Protein AF-A0A519RTY0-F1 (afdb_monomer_lite)

pLDDT: mean 80.43, std 17.33, range [39.78, 97.31]

Structure (mmCIF, N/CA/C/O backbone):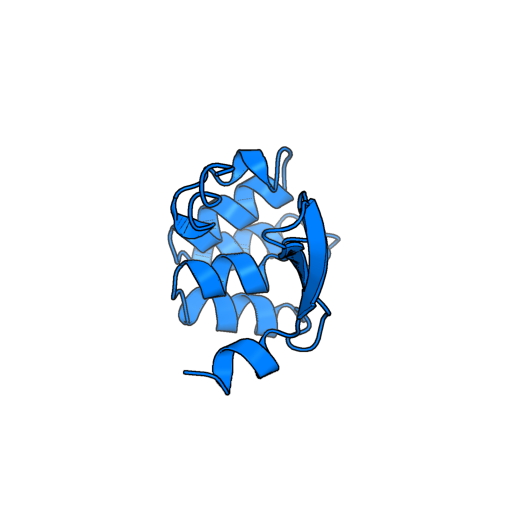
data_AF-A0A519RTY0-F1
#
_entry.id   AF-A0A519RTY0-F1
#
loop_
_atom_site.group_PDB
_atom_site.id
_atom_site.type_symb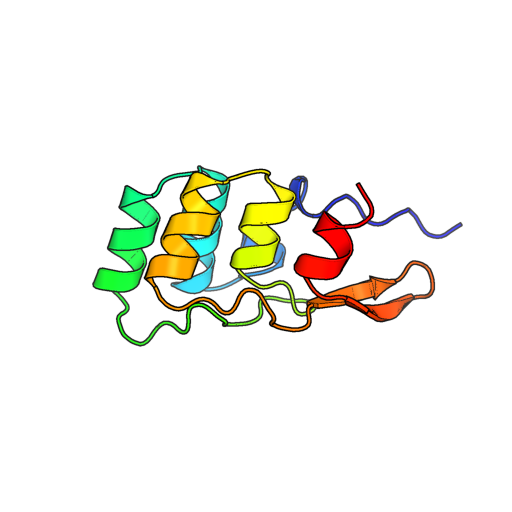ol
_atom_site.label_atom_id
_atom_site.label_alt_id
_atom_site.label_comp_id
_atom_site.label_asym_id
_atom_site.label_entity_id
_atom_site.label_seq_id
_atom_site.pdbx_PDB_ins_code
_atom_site.Cartn_x
_atom_site.Cartn_y
_atom_site.Cartn_z
_atom_site.occupancy
_atom_site.B_iso_or_equiv
_atom_site.auth_seq_id
_atom_site.auth_comp_id
_atom_site.auth_asym_id
_atom_site.auth_atom_id
_atom_site.pdbx_PDB_model_num
ATOM 1 N N . MET A 1 1 ? 27.213 10.957 -15.828 1.00 40.50 1 MET A N 1
ATOM 2 C CA . MET A 1 1 ? 26.266 9.877 -15.483 1.00 40.50 1 MET A CA 1
ATOM 3 C C . MET A 1 1 ? 25.300 10.462 -14.469 1.00 40.50 1 MET A C 1
ATOM 5 O O . MET A 1 1 ? 25.800 11.056 -13.518 1.00 40.50 1 MET A O 1
ATOM 9 N N . PRO A 1 2 ? 23.974 10.417 -14.677 1.00 39.78 2 PRO A N 1
ATOM 10 C CA . PRO A 1 2 ? 23.059 10.761 -13.596 1.00 39.78 2 PRO A CA 1
ATOM 11 C C . PRO A 1 2 ? 23.331 9.807 -12.420 1.00 39.78 2 PRO A C 1
ATOM 13 O O . PRO A 1 2 ? 23.665 8.643 -12.668 1.00 39.78 2 PRO A O 1
ATOM 16 N N . PRO A 1 3 ? 23.265 10.277 -11.163 1.00 43.69 3 PRO A N 1
ATOM 17 C CA . PRO A 1 3 ? 23.359 9.381 -10.020 1.00 43.69 3 PRO A CA 1
ATOM 18 C C . PRO A 1 3 ? 22.286 8.303 -10.182 1.00 43.69 3 PRO A C 1
ATOM 20 O O . PRO A 1 3 ? 21.134 8.619 -10.485 1.00 43.69 3 PRO A O 1
ATOM 23 N N . THR A 1 4 ? 22.662 7.032 -10.030 1.00 47.19 4 THR A N 1
ATOM 24 C CA . THR A 1 4 ? 21.677 5.958 -9.887 1.00 47.19 4 THR A CA 1
ATOM 25 C C . THR A 1 4 ? 20.717 6.374 -8.776 1.00 47.19 4 THR A C 1
ATOM 27 O O . THR A 1 4 ? 21.205 6.722 -7.694 1.00 47.19 4 THR A O 1
ATOM 30 N N . PRO A 1 5 ? 19.395 6.395 -9.019 1.00 57.91 5 PRO A N 1
ATOM 31 C CA . PRO A 1 5 ? 18.434 6.670 -7.964 1.00 57.91 5 PRO A CA 1
ATOM 32 C C . PRO A 1 5 ? 18.744 5.772 -6.768 1.00 57.91 5 PRO A C 1
ATOM 34 O O . PRO A 1 5 ? 19.017 4.581 -6.943 1.00 57.91 5 PRO A O 1
ATOM 37 N N . ASN A 1 6 ? 18.754 6.344 -5.565 1.00 59.25 6 ASN A N 1
ATOM 38 C CA . ASN A 1 6 ? 18.882 5.533 -4.362 1.00 59.25 6 ASN A CA 1
ATOM 39 C C . ASN A 1 6 ? 17.754 4.484 -4.360 1.00 59.25 6 ASN A C 1
ATOM 41 O O . ASN A 1 6 ? 16.633 4.786 -4.779 1.00 59.25 6 ASN A O 1
ATOM 45 N N . PRO A 1 7 ? 18.028 3.240 -3.934 1.00 70.06 7 PRO A N 1
ATOM 46 C CA . PRO A 1 7 ? 16.994 2.219 -3.906 1.00 70.06 7 PRO A CA 1
ATOM 47 C C . PRO A 1 7 ? 15.870 2.660 -2.961 1.00 70.06 7 PRO A C 1
ATOM 49 O O . PRO A 1 7 ? 16.128 3.264 -1.920 1.00 70.06 7 PRO A O 1
ATOM 52 N N . ILE A 1 8 ? 14.619 2.360 -3.326 1.00 73.44 8 ILE A N 1
ATOM 53 C CA . ILE A 1 8 ? 13.407 2.873 -2.655 1.00 73.44 8 ILE A CA 1
ATOM 54 C C . ILE A 1 8 ? 13.414 2.593 -1.142 1.00 73.44 8 ILE A C 1
ATOM 56 O O . ILE A 1 8 ? 12.973 3.424 -0.355 1.00 73.44 8 ILE A O 1
ATOM 60 N N . ASN A 1 9 ? 14.040 1.495 -0.715 1.00 76.88 9 ASN A N 1
ATOM 61 C CA . ASN A 1 9 ? 14.201 1.132 0.693 1.00 76.88 9 ASN A CA 1
ATOM 62 C C . ASN A 1 9 ? 15.116 2.059 1.526 1.00 76.88 9 ASN A C 1
ATOM 64 O O . ASN A 1 9 ? 15.176 1.916 2.750 1.00 76.88 9 ASN A O 1
ATOM 68 N N . LYS A 1 10 ? 15.849 2.986 0.896 1.00 79.12 10 LYS A N 1
ATOM 69 C CA . LYS A 1 10 ? 16.689 3.999 1.563 1.00 79.12 10 LYS A CA 1
ATOM 70 C C . LYS A 1 10 ? 15.986 5.339 1.755 1.00 79.12 10 LYS A C 1
ATOM 72 O O . LYS A 1 10 ? 16.509 6.182 2.479 1.00 79.12 10 LYS A O 1
ATOM 77 N N . HIS A 1 11 ? 14.832 5.531 1.130 1.00 83.44 11 HIS A N 1
ATOM 78 C CA . HIS A 1 11 ? 14.076 6.772 1.208 1.00 83.44 11 HIS A CA 1
ATOM 79 C C . HIS A 1 11 ? 13.122 6.793 2.405 1.00 83.44 11 HIS A C 1
ATOM 81 O O . HIS A 1 11 ? 12.696 5.754 2.921 1.00 83.44 11 HIS A O 1
ATOM 87 N N . ALA A 1 12 ? 12.766 7.993 2.860 1.00 87.88 12 ALA A N 1
ATOM 88 C CA . ALA A 1 12 ? 11.790 8.160 3.925 1.00 87.88 12 ALA A CA 1
ATOM 89 C C . ALA A 1 12 ? 10.353 7.952 3.396 1.00 87.88 12 ALA A C 1
ATOM 91 O O . ALA A 1 12 ? 10.033 8.412 2.298 1.00 87.88 12 ALA A O 1
ATOM 92 N N . PRO A 1 13 ? 9.439 7.338 4.178 1.00 88.50 13 PRO A N 1
ATOM 93 C CA . PRO A 1 13 ? 8.035 7.177 3.789 1.00 88.50 13 PRO A CA 1
ATOM 94 C C . PRO A 1 13 ? 7.361 8.480 3.332 1.00 88.50 13 PRO A C 1
ATOM 96 O O . PRO A 1 13 ? 6.580 8.468 2.388 1.00 88.50 13 PRO A O 1
ATOM 99 N N . GLN A 1 14 ? 7.701 9.611 3.960 1.00 91.94 14 GLN A N 1
ATOM 100 C CA . GLN A 1 14 ? 7.172 10.950 3.669 1.00 91.94 14 GLN A CA 1
ATOM 101 C C . GLN A 1 14 ? 7.490 11.433 2.248 1.00 91.94 14 GLN A C 1
ATOM 103 O O . GLN A 1 14 ? 6.772 12.274 1.703 1.00 91.94 14 GLN A O 1
ATOM 108 N N . GLU A 1 15 ? 8.562 10.924 1.638 1.00 87.00 15 GLU A N 1
ATOM 109 C CA . GLU A 1 15 ? 8.941 11.296 0.276 1.00 87.00 15 GLU A CA 1
ATOM 110 C C . GLU A 1 15 ? 7.903 10.792 -0.731 1.00 87.00 15 GLU A C 1
ATOM 112 O O . GLU A 1 15 ? 7.562 11.531 -1.659 1.00 87.00 15 GLU A O 1
ATOM 117 N N . TYR A 1 16 ? 7.337 9.603 -0.487 1.00 87.81 16 TYR A N 1
ATOM 118 C CA . TYR A 1 16 ? 6.336 8.949 -1.336 1.00 87.81 16 TYR A CA 1
ATOM 119 C C . TYR A 1 16 ? 4.901 9.156 -0.849 1.00 87.81 16 TYR A C 1
ATOM 121 O O . TYR A 1 16 ? 4.002 9.363 -1.660 1.00 87.81 16 TYR A O 1
ATOM 129 N N . PHE A 1 17 ? 4.688 9.167 0.463 1.00 92.12 17 PHE A N 1
ATOM 130 C CA . PHE A 1 17 ? 3.384 9.292 1.106 1.00 92.12 17 PHE A CA 1
ATOM 131 C C . PHE A 1 17 ? 3.427 10.479 2.079 1.00 92.12 17 PHE A C 1
ATOM 133 O O . PHE A 1 17 ? 3.708 10.296 3.259 1.00 92.12 17 PHE A O 1
ATOM 140 N N . PRO A 1 18 ? 3.209 11.720 1.608 1.00 91.25 18 PRO A N 1
ATOM 141 C CA . PRO A 1 18 ? 3.476 12.917 2.409 1.00 91.25 18 PRO A CA 1
ATOM 142 C C . PRO A 1 18 ? 2.419 13.220 3.483 1.00 91.25 18 PRO A C 1
ATOM 144 O O . PRO A 1 18 ? 2.694 14.003 4.387 1.00 91.25 18 PRO A O 1
ATOM 147 N N . ALA A 1 19 ? 1.220 12.638 3.392 1.00 92.56 19 ALA A N 1
ATOM 148 C CA . ALA A 1 19 ? 0.088 12.974 4.255 1.00 92.56 19 ALA A CA 1
ATOM 149 C C . ALA A 1 19 ? -0.553 11.731 4.885 1.00 92.56 19 ALA A C 1
ATOM 151 O O . ALA A 1 19 ? -0.544 10.644 4.304 1.00 92.56 19 ALA A O 1
ATOM 152 N N . ALA A 1 20 ? -1.129 11.902 6.076 1.00 92.12 20 ALA A N 1
ATOM 153 C CA . ALA A 1 20 ? -1.958 10.882 6.708 1.00 92.12 20 ALA A CA 1
ATOM 154 C C . ALA A 1 20 ? -3.274 10.675 5.920 1.00 92.12 20 ALA A C 1
ATOM 156 O O . ALA A 1 20 ? -3.765 11.626 5.311 1.00 92.12 20 ALA A O 1
ATOM 157 N N . PRO A 1 21 ? -3.852 9.459 5.921 1.00 94.75 21 PRO A N 1
ATOM 158 C CA . PRO A 1 21 ? -3.378 8.260 6.626 1.00 94.75 21 PRO A CA 1
ATOM 159 C C . PRO A 1 21 ? -2.310 7.456 5.864 1.00 94.75 21 PRO A C 1
ATOM 161 O O . PRO A 1 21 ? -1.694 6.559 6.437 1.00 94.75 21 PRO A O 1
ATOM 164 N N . ALA A 1 22 ? -2.039 7.801 4.601 1.00 93.88 22 ALA A N 1
ATOM 165 C CA . ALA A 1 22 ? -1.091 7.093 3.742 1.00 93.88 22 ALA A CA 1
ATOM 166 C C . ALA A 1 22 ? 0.338 7.064 4.313 1.00 93.88 22 ALA A C 1
ATOM 168 O O . ALA A 1 22 ? 1.001 6.029 4.283 1.00 93.88 22 ALA A O 1
ATOM 169 N N . LEU A 1 23 ? 0.796 8.179 4.888 1.00 95.38 23 LEU A N 1
ATOM 170 C CA . LEU A 1 23 ? 2.085 8.255 5.574 1.00 95.38 23 LEU A CA 1
ATOM 171 C C . LEU A 1 23 ? 2.173 7.252 6.730 1.00 95.38 23 LEU A C 1
ATOM 173 O O . LEU A 1 23 ? 3.153 6.517 6.847 1.00 95.38 23 LEU A O 1
ATOM 177 N N . THR A 1 24 ? 1.146 7.216 7.578 1.00 96.06 24 THR A N 1
ATOM 178 C CA . THR A 1 24 ? 1.090 6.335 8.749 1.00 96.06 24 THR A CA 1
ATOM 179 C C . THR A 1 24 ? 1.098 4.869 8.325 1.00 96.06 24 THR A C 1
ATOM 181 O O . THR A 1 24 ? 1.836 4.066 8.894 1.00 96.06 24 THR A O 1
ATOM 184 N N . LEU A 1 25 ? 0.359 4.529 7.263 1.00 96.25 25 LEU A N 1
ATOM 185 C CA . LEU A 1 25 ? 0.395 3.193 6.673 1.00 96.25 25 LEU A CA 1
ATOM 186 C C . LEU A 1 25 ? 1.799 2.841 6.15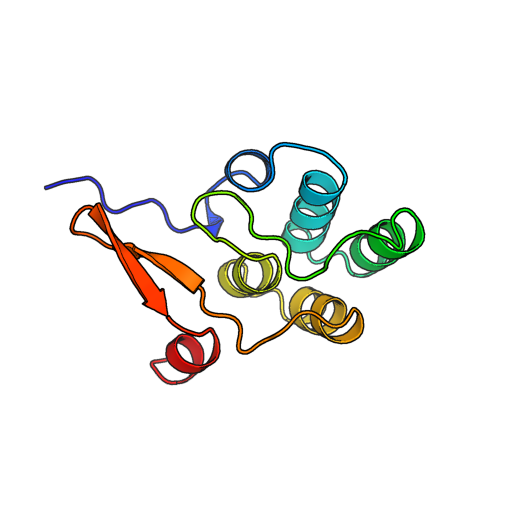0 1.00 96.25 25 LEU A C 1
ATOM 188 O O . LEU A 1 25 ? 2.327 1.778 6.465 1.00 96.25 25 LEU A O 1
ATOM 192 N N . ALA A 1 26 ? 2.446 3.742 5.407 1.00 95.00 26 ALA A N 1
ATOM 193 C CA . ALA A 1 26 ? 3.792 3.522 4.875 1.00 95.00 26 ALA A CA 1
ATOM 194 C C . ALA A 1 26 ? 4.859 3.355 5.974 1.00 95.00 26 ALA A C 1
ATOM 196 O O . ALA A 1 26 ? 5.801 2.571 5.821 1.00 95.00 26 ALA A O 1
ATOM 197 N N . GLN A 1 27 ? 4.709 4.061 7.098 1.00 95.94 27 GLN A N 1
ATOM 198 C CA . GLN A 1 27 ? 5.552 3.886 8.282 1.00 95.94 27 GLN A CA 1
ATOM 199 C C . GLN A 1 27 ? 5.349 2.511 8.927 1.00 95.94 27 GLN A C 1
ATOM 201 O O . GLN A 1 27 ? 6.343 1.850 9.223 1.00 95.94 27 GLN A O 1
ATOM 206 N N . ALA A 1 28 ? 4.098 2.068 9.090 1.00 96.75 28 ALA A N 1
ATOM 207 C CA . ALA A 1 28 ? 3.770 0.748 9.628 1.00 96.75 28 ALA A CA 1
ATOM 208 C C . ALA A 1 28 ? 4.325 -0.381 8.745 1.00 96.75 28 ALA A C 1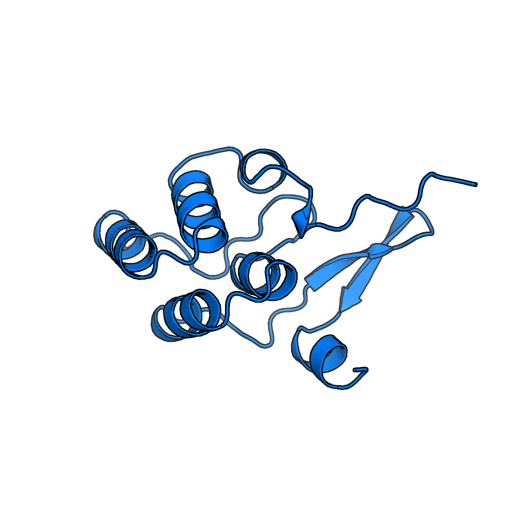
ATOM 210 O O . ALA A 1 28 ? 4.959 -1.305 9.249 1.00 96.75 28 ALA A O 1
ATOM 211 N N . ILE A 1 29 ? 4.186 -0.254 7.420 1.00 95.50 29 ILE A N 1
ATOM 212 C CA . ILE A 1 29 ? 4.761 -1.196 6.450 1.00 95.50 29 ILE A CA 1
ATOM 213 C C . ILE A 1 29 ? 6.281 -1.260 6.580 1.00 95.50 29 ILE A C 1
ATOM 215 O O . ILE A 1 29 ? 6.842 -2.347 6.624 1.00 95.50 29 ILE A O 1
ATOM 219 N N . ARG A 1 30 ? 6.961 -0.110 6.671 1.00 93.31 30 ARG A N 1
ATOM 220 C CA . ARG A 1 30 ? 8.426 -0.058 6.821 1.00 93.31 30 ARG A CA 1
ATOM 221 C C . ARG A 1 30 ? 8.917 -0.683 8.134 1.00 93.31 30 ARG A C 1
ATOM 223 O O . ARG A 1 30 ? 10.069 -1.088 8.216 1.00 93.31 30 ARG A O 1
ATOM 230 N N . ALA A 1 31 ? 8.075 -0.715 9.163 1.00 94.75 31 ALA A N 1
ATOM 231 C CA . ALA A 1 31 ? 8.370 -1.364 10.438 1.00 94.75 31 ALA A CA 1
ATOM 232 C C . ALA A 1 31 ? 7.995 -2.862 10.459 1.00 94.75 31 ALA A C 1
ATOM 234 O O . ALA A 1 31 ? 8.195 -3.519 11.477 1.00 94.75 31 ALA A O 1
ATOM 235 N N . ASP A 1 32 ? 7.433 -3.391 9.366 1.00 95.81 32 ASP A N 1
ATOM 236 C CA . ASP A 1 32 ? 6.762 -4.695 9.285 1.00 95.81 32 ASP A CA 1
ATOM 237 C C . ASP A 1 32 ? 5.700 -4.928 10.382 1.00 95.81 32 ASP A C 1
ATOM 239 O O . ASP A 1 32 ? 5.460 -6.055 10.833 1.00 95.81 32 ASP A O 1
ATOM 243 N N . ASP A 1 33 ? 5.049 -3.847 10.829 1.00 97.25 33 ASP A N 1
ATOM 244 C CA . ASP A 1 33 ? 4.065 -3.867 11.910 1.00 97.25 33 ASP A CA 1
ATOM 245 C C . ASP A 1 33 ? 2.653 -4.111 11.365 1.00 97.25 33 ASP A C 1
ATOM 247 O O . ASP A 1 33 ? 1.884 -3.198 11.056 1.00 97.25 33 ASP A O 1
ATOM 251 N N . VAL A 1 34 ? 2.296 -5.392 11.274 1.00 96.62 34 VAL A N 1
ATOM 252 C CA . VAL A 1 34 ? 0.969 -5.843 10.828 1.00 96.62 34 VAL A CA 1
ATOM 253 C C . VAL A 1 34 ? -0.158 -5.332 11.732 1.00 96.62 34 VAL A C 1
ATOM 255 O O . VAL A 1 34 ? -1.259 -5.077 11.240 1.00 96.62 34 VAL A O 1
ATOM 258 N N . ALA A 1 35 ? 0.086 -5.169 13.036 1.00 96.94 35 ALA A N 1
ATOM 259 C CA . ALA A 1 35 ? -0.939 -4.674 13.949 1.00 96.94 35 ALA A CA 1
ATOM 260 C C . ALA A 1 35 ? -1.249 -3.204 13.650 1.00 96.94 35 ALA A C 1
ATOM 262 O O . ALA A 1 35 ? -2.420 -2.844 13.526 1.00 96.94 35 ALA A O 1
ATOM 263 N N . ALA A 1 36 ? -0.215 -2.386 13.435 1.00 97.25 36 ALA A N 1
ATOM 264 C CA . ALA A 1 36 ? -0.375 -1.000 13.014 1.00 97.25 36 ALA A CA 1
ATOM 265 C C . ALA A 1 36 ? -1.019 -0.881 11.621 1.00 97.25 36 ALA A C 1
ATOM 267 O O . ALA A 1 36 ? -1.916 -0.060 11.452 1.00 97.25 36 ALA A O 1
ATOM 268 N N . ILE A 1 37 ? -0.648 -1.727 10.648 1.00 96.69 37 ILE A N 1
ATOM 269 C CA . ILE A 1 37 ? -1.300 -1.763 9.321 1.00 96.69 37 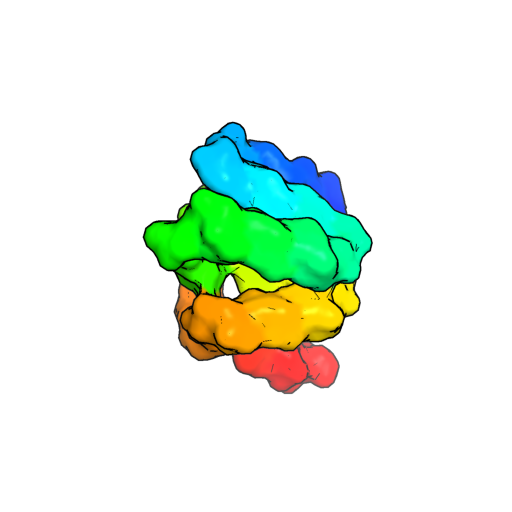ILE A CA 1
ATOM 270 C C . ILE A 1 37 ? -2.809 -1.985 9.471 1.00 96.69 37 ILE A C 1
ATOM 272 O O . ILE A 1 37 ? -3.611 -1.212 8.947 1.00 96.69 37 ILE A O 1
ATOM 276 N N . ASN A 1 38 ? -3.202 -3.012 10.228 1.00 96.50 38 ASN A N 1
ATOM 277 C CA . ASN A 1 38 ? -4.611 -3.319 10.463 1.00 96.50 38 ASN A CA 1
ATOM 278 C C . ASN A 1 38 ? -5.327 -2.186 11.204 1.00 96.50 38 ASN A C 1
ATOM 280 O O . ASN A 1 38 ? -6.465 -1.863 10.870 1.00 96.50 38 ASN A O 1
ATOM 284 N N . ALA A 1 39 ? -4.663 -1.561 12.178 1.00 97.31 39 ALA A N 1
ATOM 285 C CA . ALA A 1 39 ? -5.222 -0.439 12.918 1.00 97.31 39 ALA A CA 1
ATOM 286 C C . ALA A 1 39 ? -5.472 0.779 12.016 1.00 97.31 39 ALA A C 1
ATOM 288 O O . ALA A 1 39 ? -6.491 1.445 12.181 1.00 97.31 39 ALA A O 1
ATOM 289 N N . VAL A 1 40 ? -4.589 1.055 11.049 1.00 96.75 40 VAL A N 1
ATOM 290 C CA . VAL A 1 40 ? -4.769 2.158 10.094 1.00 96.75 40 VAL A CA 1
ATOM 291 C C . VAL A 1 40 ? -5.980 1.913 9.195 1.00 96.75 40 VAL A C 1
ATOM 293 O O . VAL A 1 40 ? -6.813 2.806 9.075 1.00 96.75 40 VAL A O 1
ATOM 296 N N . PHE A 1 41 ? -6.138 0.715 8.625 1.00 96.00 41 PHE A N 1
ATOM 297 C CA . PHE A 1 41 ? -7.326 0.392 7.819 1.00 96.00 41 PHE A CA 1
ATOM 298 C C . PHE A 1 41 ? -8.618 0.365 8.646 1.00 96.00 41 PHE A C 1
ATOM 300 O O . PHE A 1 41 ? -9.672 0.744 8.147 1.00 96.00 41 PHE A O 1
ATOM 307 N N . ALA A 1 42 ? -8.549 -0.023 9.922 1.00 95.94 42 ALA A N 1
ATOM 308 C CA . ALA A 1 42 ? -9.700 0.041 10.820 1.00 95.94 42 ALA A CA 1
ATOM 309 C C . ALA A 1 42 ? -10.110 1.488 11.156 1.00 95.94 42 ALA A C 1
ATOM 311 O O . ALA A 1 42 ? -11.298 1.783 11.240 1.00 95.94 42 ALA A O 1
ATOM 312 N N . GLN A 1 43 ? -9.140 2.391 11.342 1.00 96.56 43 GLN A N 1
ATOM 313 C CA . GLN A 1 43 ? -9.389 3.819 11.591 1.00 96.56 43 GLN A CA 1
ATOM 314 C C . GLN A 1 43 ? -9.813 4.574 10.325 1.00 96.56 43 GLN A C 1
ATOM 316 O O . GLN A 1 43 ? -10.542 5.560 10.408 1.00 96.56 43 GLN A O 1
ATOM 321 N N . HIS A 1 44 ? -9.359 4.112 9.160 1.00 95.12 44 HIS A N 1
ATOM 322 C CA . HIS A 1 44 ? -9.608 4.725 7.862 1.00 95.12 44 HIS A CA 1
ATOM 323 C C . HIS A 1 44 ? -10.172 3.684 6.885 1.00 95.12 44 HIS A C 1
ATOM 325 O O . HIS A 1 44 ? -9.460 3.258 5.975 1.00 95.12 44 HIS A O 1
ATOM 331 N N . PRO A 1 45 ? -11.444 3.275 7.044 1.00 91.94 45 PRO A N 1
ATOM 332 C CA . PRO A 1 45 ? -12.058 2.257 6.188 1.00 91.94 45 PRO A CA 1
ATOM 333 C C . PRO A 1 45 ? -12.154 2.684 4.713 1.00 91.94 45 PRO A C 1
ATOM 335 O O . PRO A 1 45 ? -12.201 1.828 3.835 1.00 91.94 45 PRO A O 1
ATOM 338 N N . ASP A 1 46 ? -12.134 3.992 4.440 1.00 92.25 46 ASP A N 1
ATOM 339 C CA . ASP A 1 46 ? -12.152 4.560 3.086 1.00 92.25 46 ASP A CA 1
ATOM 340 C C . ASP A 1 46 ? -10.757 4.630 2.432 1.00 92.25 46 ASP A C 1
ATOM 342 O O . ASP A 1 46 ? -10.624 5.082 1.293 1.00 92.25 46 ASP A O 1
ATOM 346 N N . LEU A 1 47 ? -9.691 4.230 3.141 1.00 93.00 47 LEU A N 1
ATOM 347 C CA . LEU A 1 47 ? -8.337 4.238 2.596 1.00 93.00 47 LEU A CA 1
ATOM 348 C C . LEU A 1 47 ? -8.196 3.162 1.517 1.00 93.00 47 LEU A C 1
ATOM 350 O O . LEU A 1 47 ? -8.211 1.969 1.811 1.00 93.00 47 LEU A O 1
ATOM 354 N N . ASP A 1 48 ? -7.975 3.593 0.275 1.00 92.44 48 ASP A N 1
ATOM 355 C CA . ASP A 1 48 ? -7.673 2.675 -0.820 1.00 92.44 48 ASP A CA 1
ATOM 356 C C . ASP A 1 48 ? -6.300 2.000 -0.588 1.00 92.44 48 ASP A C 1
ATOM 358 O O . ASP A 1 48 ? -5.268 2.685 -0.598 1.00 92.44 48 ASP A O 1
ATOM 362 N N . PRO A 1 49 ? -6.236 0.664 -0.422 1.00 91.25 49 PRO A N 1
ATOM 363 C CA . PRO A 1 49 ? -4.977 -0.078 -0.295 1.00 91.25 49 PRO A CA 1
ATOM 364 C C . PRO A 1 49 ? -4.095 0.004 -1.556 1.00 91.25 49 PRO A C 1
ATOM 366 O O . PRO A 1 49 ? -2.918 -0.359 -1.511 1.00 91.25 49 PRO A O 1
ATOM 369 N N . ASN A 1 50 ? -4.645 0.473 -2.680 1.00 89.75 50 ASN A N 1
ATOM 370 C CA . ASN A 1 50 ? -3.962 0.653 -3.960 1.00 89.75 50 ASN A CA 1
ATOM 371 C C . ASN A 1 50 ? -3.585 2.105 -4.257 1.00 89.75 50 ASN A C 1
ATOM 373 O O . ASN A 1 50 ? -3.134 2.393 -5.373 1.00 89.75 50 ASN A O 1
ATOM 377 N N . LEU A 1 51 ? -3.771 3.011 -3.290 1.00 88.88 51 LEU A N 1
ATOM 378 C CA . LEU A 1 51 ? -3.435 4.418 -3.450 1.00 88.88 51 LEU A CA 1
ATOM 379 C C . LEU A 1 51 ? -1.974 4.555 -3.925 1.00 88.88 51 LEU A C 1
ATOM 381 O O . LEU A 1 51 ? -1.057 4.070 -3.250 1.00 88.88 51 LEU A O 1
ATOM 385 N N . PRO A 1 52 ? -1.730 5.214 -5.070 1.00 84.75 52 PRO A N 1
ATOM 386 C CA . PRO A 1 52 ? -0.376 5.492 -5.503 1.00 84.75 52 PRO A CA 1
ATOM 387 C C . PRO A 1 52 ? 0.212 6.622 -4.652 1.00 84.75 52 PRO A C 1
ATOM 389 O O . PRO A 1 52 ? -0.366 7.703 -4.528 1.00 84.75 52 PRO A O 1
ATOM 392 N N . GLY A 1 53 ? 1.391 6.381 -4.094 1.00 85.69 53 GLY A N 1
ATOM 393 C CA . GLY A 1 53 ? 2.278 7.430 -3.617 1.00 85.69 53 GLY A CA 1
ATOM 394 C C . GLY A 1 53 ? 2.900 8.205 -4.781 1.00 85.69 53 GLY A C 1
ATOM 395 O O . GLY A 1 53 ? 2.568 8.019 -5.958 1.00 85.69 53 GLY A O 1
ATOM 396 N N . LYS A 1 54 ? 3.852 9.087 -4.468 1.00 84.81 54 LYS A N 1
ATOM 397 C CA . LYS A 1 54 ? 4.621 9.792 -5.502 1.00 84.81 54 LYS A CA 1
ATOM 398 C C . LYS A 1 54 ? 5.333 8.796 -6.411 1.00 84.81 54 LYS A C 1
ATOM 400 O O . LYS A 1 54 ? 5.713 7.711 -5.982 1.00 84.81 54 LYS A O 1
ATOM 405 N N . GLN A 1 55 ? 5.522 9.188 -7.670 1.00 75.44 55 GLN A N 1
ATOM 406 C CA . GLN A 1 55 ? 6.157 8.336 -8.682 1.00 75.44 55 GLN A CA 1
ATOM 407 C C . GLN A 1 55 ? 5.447 6.977 -8.839 1.00 75.44 55 GLN A C 1
ATOM 409 O O . GLN A 1 55 ? 6.092 5.981 -9.118 1.00 75.44 55 GLN A O 1
ATOM 414 N N . GLY A 1 56 ? 4.134 6.902 -8.583 1.00 78.38 56 GLY A N 1
ATOM 415 C CA . GLY A 1 56 ? 3.353 5.674 -8.762 1.00 78.38 56 GLY A CA 1
ATOM 416 C C . GLY A 1 56 ? 3.692 4.533 -7.796 1.00 78.38 56 GLY A C 1
ATOM 417 O O . GLY A 1 56 ? 3.226 3.414 -8.006 1.00 78.38 56 GLY A O 1
ATOM 418 N N . VAL A 1 57 ? 4.477 4.788 -6.743 1.00 83.19 57 VAL A N 1
ATOM 419 C CA . VAL A 1 57 ? 4.848 3.772 -5.751 1.00 83.19 57 VAL A CA 1
ATOM 420 C C . VAL A 1 57 ? 3.623 3.363 -4.940 1.00 83.19 57 VAL A C 1
ATOM 422 O O . VAL A 1 57 ? 3.040 4.177 -4.231 1.00 83.19 57 VAL A O 1
ATOM 425 N N . THR A 1 58 ? 3.230 2.095 -5.021 1.00 88.88 58 THR A N 1
ATOM 426 C CA . THR A 1 58 ? 2.115 1.543 -4.239 1.00 88.88 58 THR A CA 1
ATOM 427 C C . THR A 1 58 ? 2.594 1.041 -2.876 1.00 88.88 58 THR A C 1
ATOM 429 O O . THR A 1 58 ? 3.780 0.760 -2.680 1.00 88.88 58 THR A O 1
ATOM 432 N N . PHE A 1 59 ? 1.673 0.857 -1.925 1.00 92.31 59 PHE A N 1
ATOM 433 C CA . PHE A 1 59 ? 1.995 0.247 -0.628 1.00 92.31 59 PHE A CA 1
ATOM 434 C C . PHE A 1 59 ? 2.551 -1.178 -0.757 1.00 92.31 59 PHE A C 1
ATOM 436 O O . PHE A 1 59 ? 3.460 -1.552 -0.018 1.00 92.31 59 PHE A O 1
ATOM 443 N N . LEU A 1 60 ? 2.052 -1.961 -1.721 1.00 90.06 60 LEU A N 1
ATOM 444 C CA . LEU A 1 60 ? 2.579 -3.299 -2.008 1.00 90.06 60 LEU A CA 1
ATOM 445 C C . LEU A 1 60 ? 4.027 -3.245 -2.494 1.00 90.06 60 LEU A C 1
ATOM 447 O O . LEU A 1 60 ? 4.853 -4.030 -2.032 1.00 90.06 60 LEU A O 1
ATOM 451 N N . PHE A 1 61 ? 4.352 -2.304 -3.383 1.00 85.88 61 PHE A N 1
ATOM 452 C CA . PHE A 1 61 ? 5.729 -2.115 -3.828 1.00 85.88 61 PHE A CA 1
ATOM 453 C C . PHE A 1 61 ? 6.638 -1.650 -2.694 1.00 85.88 61 PHE A C 1
ATOM 455 O O . PHE A 1 61 ? 7.755 -2.140 -2.564 1.00 85.88 61 PHE A O 1
ATOM 462 N N . TRP A 1 62 ? 6.147 -0.749 -1.844 1.00 90.06 62 TRP A N 1
ATOM 463 C CA . TRP A 1 62 ? 6.864 -0.312 -0.651 1.00 90.06 62 TRP A CA 1
ATOM 464 C C . TRP A 1 62 ? 7.204 -1.506 0.258 1.00 90.06 62 TRP A C 1
ATOM 466 O O . TRP A 1 62 ? 8.365 -1.712 0.598 1.00 90.06 62 TRP A O 1
ATOM 476 N N . ALA A 1 63 ? 6.234 -2.373 0.564 1.00 91.25 63 ALA A N 1
ATOM 477 C CA . ALA A 1 63 ? 6.472 -3.595 1.339 1.00 91.25 63 ALA A CA 1
ATOM 478 C C . ALA A 1 63 ? 7.464 -4.556 0.652 1.00 91.25 63 ALA A C 1
ATOM 480 O O . ALA A 1 63 ? 8.334 -5.128 1.311 1.00 91.25 63 ALA A O 1
ATOM 481 N N . TYR A 1 64 ? 7.357 -4.709 -0.671 1.00 87.81 64 TYR A N 1
ATOM 482 C CA . TYR A 1 64 ? 8.250 -5.545 -1.474 1.00 87.81 64 TYR A CA 1
ATOM 483 C C . TYR A 1 64 ? 9.699 -5.042 -1.455 1.00 87.81 64 TYR A C 1
ATOM 485 O O . TYR A 1 64 ? 10.606 -5.820 -1.168 1.00 87.81 64 TYR A O 1
ATOM 493 N N . ALA A 1 65 ? 9.922 -3.742 -1.676 1.00 84.88 65 ALA A N 1
ATOM 494 C CA . ALA A 1 65 ? 11.252 -3.126 -1.680 1.00 84.88 65 ALA A CA 1
ATOM 495 C C . ALA A 1 65 ? 11.977 -3.262 -0.328 1.00 84.88 65 ALA A C 1
ATOM 497 O O . ALA A 1 65 ? 13.208 -3.272 -0.272 1.00 84.88 65 ALA A O 1
ATOM 498 N N . HIS A 1 66 ? 11.217 -3.381 0.762 1.00 86.25 66 HIS A N 1
ATOM 499 C CA . HIS A 1 66 ? 11.731 -3.619 2.108 1.00 86.25 66 HIS A CA 1
ATOM 500 C C . HIS A 1 66 ? 11.797 -5.112 2.503 1.00 86.25 66 HIS A C 1
ATOM 502 O O . HIS A 1 66 ? 12.209 -5.426 3.617 1.00 86.25 66 HIS A O 1
ATOM 508 N N . HIS A 1 67 ? 11.435 -6.040 1.609 1.00 87.12 67 HIS A N 1
ATOM 509 C CA . HIS A 1 67 ? 11.366 -7.488 1.864 1.00 87.12 67 HIS A CA 1
ATOM 510 C C . HIS A 1 67 ? 10.417 -7.883 3.016 1.00 87.12 67 HIS A C 1
ATOM 512 O O . HIS A 1 67 ? 10.614 -8.885 3.707 1.00 87.12 67 HIS A O 1
ATOM 518 N N . HIS A 1 68 ? 9.348 -7.114 3.222 1.00 92.25 68 HIS A N 1
ATOM 519 C CA . HIS A 1 68 ? 8.400 -7.292 4.321 1.00 92.25 68 HIS A CA 1
ATOM 520 C C . HIS A 1 68 ? 7.208 -8.160 3.909 1.00 92.25 68 HIS A C 1
ATOM 522 O O . HIS A 1 68 ? 6.122 -7.684 3.573 1.00 92.25 68 HIS A O 1
ATOM 528 N N . VAL A 1 69 ? 7.418 -9.480 3.938 1.00 90.88 69 VAL A N 1
ATOM 529 C CA . VAL A 1 69 ? 6.419 -10.483 3.523 1.00 90.88 69 VAL A CA 1
ATOM 530 C C . VAL A 1 69 ? 5.151 -10.433 4.384 1.00 90.88 69 VAL A C 1
ATOM 532 O O . VAL A 1 69 ? 4.054 -10.671 3.876 1.00 90.88 69 VAL A O 1
ATOM 535 N N . ARG A 1 70 ? 5.267 -10.120 5.682 1.00 93.88 70 ARG A N 1
ATOM 536 C CA . ARG A 1 70 ? 4.104 -10.040 6.580 1.00 93.88 70 ARG A CA 1
ATOM 537 C C . ARG A 1 70 ? 3.234 -8.838 6.224 1.00 93.88 70 ARG A C 1
ATOM 539 O O . ARG A 1 70 ? 2.025 -8.998 6.073 1.00 93.88 70 ARG A O 1
ATOM 546 N N . SER A 1 71 ? 3.854 -7.685 5.987 1.00 94.19 71 SER A N 1
ATOM 547 C CA . SER A 1 71 ? 3.177 -6.488 5.476 1.00 94.19 71 SER A CA 1
ATOM 548 C C . SER A 1 71 ? 2.538 -6.702 4.104 1.00 94.19 71 SER A C 1
ATOM 550 O O . SER A 1 71 ? 1.389 -6.319 3.905 1.00 94.19 71 SER A O 1
ATOM 552 N N . LEU A 1 72 ? 3.225 -7.385 3.179 1.00 91.94 72 LEU A N 1
ATOM 553 C CA . LEU A 1 72 ? 2.664 -7.797 1.884 1.00 91.94 72 LEU A CA 1
ATOM 554 C C . LEU A 1 72 ? 1.365 -8.594 2.062 1.00 91.94 72 LEU A C 1
ATOM 556 O O . LEU A 1 72 ? 0.342 -8.257 1.470 1.00 91.94 72 LEU A O 1
ATOM 560 N N . ARG A 1 73 ? 1.380 -9.621 2.919 1.00 92.00 73 ARG A N 1
ATOM 561 C CA . ARG A 1 73 ? 0.188 -10.436 3.206 1.00 92.00 73 ARG A CA 1
ATOM 562 C C . ARG A 1 73 ? -0.933 -9.618 3.843 1.00 92.00 73 ARG A C 1
ATOM 564 O O . ARG A 1 73 ? -2.089 -9.816 3.480 1.00 92.00 73 ARG A O 1
ATOM 571 N N . ALA A 1 74 ? -0.601 -8.707 4.757 1.00 94.50 74 ALA A N 1
ATOM 572 C CA . ALA A 1 74 ? -1.579 -7.825 5.387 1.00 94.50 74 ALA A CA 1
ATOM 573 C C . ALA A 1 74 ? -2.256 -6.909 4.355 1.00 94.50 74 ALA A C 1
ATOM 575 O O . ALA A 1 74 ? -3.478 -6.829 4.317 1.00 94.50 74 ALA A O 1
ATOM 576 N N . LEU A 1 75 ? -1.484 -6.288 3.461 1.00 93.69 75 LEU A N 1
ATOM 577 C CA . LEU A 1 75 ? -2.016 -5.446 2.387 1.00 93.69 75 LEU A CA 1
ATOM 578 C C . LEU A 1 75 ? -2.933 -6.229 1.439 1.00 93.69 75 LEU A C 1
ATOM 580 O O . LEU A 1 75 ? -4.019 -5.759 1.110 1.00 93.69 75 LEU A O 1
ATOM 584 N N . VAL A 1 76 ? -2.545 -7.446 1.046 1.00 93.00 76 VAL A N 1
ATOM 585 C CA . VAL A 1 76 ? -3.391 -8.318 0.210 1.00 93.00 76 VAL A CA 1
ATOM 586 C C . VAL A 1 76 ? -4.691 -8.696 0.927 1.00 93.00 76 VAL A C 1
ATOM 588 O O . VAL A 1 76 ? -5.750 -8.702 0.302 1.00 93.00 76 VAL A O 1
ATOM 591 N N . ALA A 1 77 ? -4.651 -8.949 2.240 1.00 93.50 77 ALA A N 1
ATOM 592 C CA . ALA A 1 77 ? -5.859 -9.199 3.032 1.00 93.50 77 ALA A CA 1
ATOM 593 C C . ALA A 1 77 ? -6.818 -7.992 3.039 1.00 93.50 77 ALA A C 1
ATOM 595 O O . ALA A 1 77 ? -8.034 -8.176 3.057 1.00 93.50 77 ALA A O 1
ATOM 596 N N . HIS A 1 78 ? -6.281 -6.774 2.934 1.00 93.44 78 HIS A N 1
ATOM 597 C CA . HIS A 1 78 ? -7.046 -5.534 2.755 1.00 93.44 78 HIS A CA 1
ATOM 598 C C . HIS A 1 78 ? -7.412 -5.233 1.295 1.00 93.44 78 HIS A C 1
ATOM 600 O O . HIS A 1 78 ? -7.876 -4.138 1.011 1.00 93.44 78 HIS A O 1
ATOM 606 N N . LYS A 1 79 ? -7.285 -6.201 0.373 1.00 91.06 79 LYS A N 1
ATOM 607 C CA . LYS A 1 79 ? -7.601 -6.084 -1.068 1.00 91.06 79 LYS A CA 1
ATOM 608 C C . LYS A 1 79 ? -6.639 -5.204 -1.877 1.00 91.06 79 LYS A C 1
ATOM 610 O O . LYS A 1 79 ? -7.029 -4.634 -2.899 1.00 91.06 79 LYS A O 1
ATOM 615 N N . ALA A 1 80 ? -5.377 -5.114 -1.464 1.00 89.19 80 ALA A N 1
ATOM 616 C CA . ALA A 1 80 ? -4.340 -4.572 -2.334 1.00 89.19 80 ALA A CA 1
ATOM 617 C C . ALA A 1 80 ? -4.129 -5.485 -3.561 1.00 89.19 80 ALA A C 1
ATOM 619 O O . ALA A 1 80 ? -4.009 -6.705 -3.432 1.00 89.19 80 ALA A O 1
ATOM 620 N N . ASP A 1 81 ? -4.074 -4.888 -4.747 1.00 86.31 81 ASP A N 1
ATOM 621 C CA . ASP A 1 81 ? -3.931 -5.555 -6.035 1.00 86.31 81 ASP A CA 1
ATOM 622 C C . ASP A 1 81 ? -2.455 -5.809 -6.363 1.00 86.31 81 ASP A C 1
ATOM 624 O O . ASP A 1 81 ? -1.678 -4.899 -6.660 1.00 86.31 81 ASP A O 1
ATOM 628 N N . VAL A 1 82 ? -2.079 -7.087 -6.336 1.00 81.12 82 VAL A N 1
ATOM 629 C CA . VAL A 1 82 ? -0.725 -7.565 -6.646 1.00 81.12 82 VAL A CA 1
ATOM 630 C C . VAL A 1 82 ? -0.349 -7.430 -8.122 1.00 81.12 82 VAL A C 1
ATOM 632 O O . VAL A 1 82 ? 0.838 -7.442 -8.444 1.00 81.12 82 VAL A O 1
ATOM 635 N N . ASN A 1 83 ? -1.332 -7.288 -9.015 1.00 75.75 83 ASN A N 1
ATOM 636 C CA . ASN A 1 83 ? -1.115 -7.157 -10.457 1.00 75.75 83 ASN A CA 1
ATOM 637 C C . ASN A 1 83 ? -1.034 -5.701 -10.910 1.00 75.75 83 ASN A C 1
ATOM 639 O O . ASN A 1 83 ? -0.871 -5.438 -12.102 1.00 75.75 83 ASN A O 1
ATOM 643 N N . ARG A 1 84 ? -1.164 -4.743 -9.989 1.00 72.50 84 ARG A N 1
ATOM 644 C CA . ARG A 1 84 ? -1.236 -3.340 -10.369 1.00 72.50 84 ARG A CA 1
ATOM 645 C C . ARG A 1 84 ? 0.080 -2.886 -11.021 1.00 72.50 84 ARG A C 1
ATOM 647 O O . ARG A 1 84 ? 1.152 -3.146 -10.464 1.00 72.50 84 ARG A O 1
ATOM 654 N N . PRO A 1 85 ? 0.023 -2.207 -12.180 1.00 65.25 85 PRO A N 1
ATOM 655 C CA . PRO A 1 85 ? 1.210 -1.685 -12.841 1.00 65.25 85 PRO A CA 1
ATOM 656 C C . PRO A 1 85 ? 1.920 -0.665 -11.954 1.00 65.25 85 PRO A C 1
ATOM 658 O O . PRO A 1 85 ? 1.311 0.282 -11.452 1.00 65.25 85 PRO A O 1
ATOM 661 N N . LEU A 1 86 ? 3.221 -0.866 -11.774 1.00 66.12 86 LEU A N 1
ATOM 662 C CA . LEU A 1 86 ? 4.113 0.064 -11.101 1.00 66.12 86 LEU A CA 1
ATOM 663 C C . LEU A 1 86 ? 4.696 0.993 -12.153 1.00 66.12 86 LEU A C 1
ATOM 665 O O . LEU A 1 86 ? 5.230 0.525 -13.155 1.00 66.12 86 LEU A O 1
ATOM 669 N N . LEU A 1 87 ? 4.619 2.297 -11.916 1.00 64.19 87 LEU A N 1
ATOM 670 C CA . LEU A 1 87 ? 5.229 3.303 -12.780 1.00 64.19 87 LEU A CA 1
ATOM 671 C C . LEU A 1 87 ? 6.576 3.697 -12.187 1.00 64.19 87 LEU A C 1
ATOM 673 O O . LEU A 1 87 ? 6.685 4.705 -11.501 1.00 64.19 87 LEU A O 1
ATOM 677 N N . LEU A 1 88 ? 7.599 2.875 -12.397 1.00 61.69 88 LEU A N 1
ATOM 678 C CA . LEU A 1 88 ? 8.915 3.129 -11.820 1.00 61.69 88 LEU A CA 1
ATOM 679 C C . LEU A 1 88 ? 9.698 4.111 -12.703 1.00 61.69 88 LEU A C 1
ATOM 681 O O . LEU A 1 88 ? 9.703 3.956 -13.925 1.00 61.69 88 LEU A O 1
ATOM 685 N N . PRO A 1 89 ? 10.391 5.112 -12.132 1.00 56.66 89 PRO A N 1
ATOM 686 C CA . PRO A 1 89 ? 11.295 5.952 -12.904 1.00 56.66 89 PRO A CA 1
ATOM 687 C C . PRO A 1 89 ? 12.424 5.101 -13.492 1.00 56.66 89 PRO A C 1
ATOM 689 O O . PRO A 1 89 ? 13.111 4.381 -12.767 1.00 56.66 89 PRO A O 1
ATOM 692 N N . ASN A 1 90 ? 12.641 5.197 -14.798 1.00 60.66 90 ASN A N 1
ATOM 693 C CA . ASN A 1 90 ? 13.726 4.513 -15.481 1.00 60.66 90 ASN A CA 1
ATOM 694 C C . ASN A 1 90 ? 15.006 5.358 -15.489 1.00 60.66 90 ASN A C 1
ATOM 696 O O . ASN A 1 90 ? 14.991 6.580 -15.314 1.00 60.66 90 ASN A O 1
ATOM 700 N N . ALA A 1 91 ? 16.145 4.709 -15.742 1.00 52.44 91 ALA A N 1
ATOM 701 C CA . ALA A 1 91 ? 17.461 5.358 -15.754 1.00 52.44 91 ALA A CA 1
ATOM 702 C C . ALA A 1 91 ? 17.615 6.453 -16.834 1.00 52.44 91 ALA A C 1
ATOM 704 O O . ALA A 1 91 ? 18.592 7.202 -16.820 1.00 52.44 91 ALA A O 1
ATOM 705 N N . LYS A 1 92 ? 16.665 6.548 -17.773 1.00 54.62 92 LYS A N 1
ATOM 706 C CA . LYS A 1 92 ? 16.625 7.548 -18.848 1.00 54.62 92 LYS A CA 1
ATOM 707 C C . LYS A 1 92 ? 15.698 8.731 -18.530 1.00 54.62 92 LYS A C 1
ATOM 709 O O . LYS A 1 92 ? 15.531 9.596 -19.382 1.00 54.62 92 LYS A O 1
ATOM 714 N N . GLY A 1 93 ? 15.115 8.785 -17.329 1.00 50.09 93 GLY A N 1
ATOM 715 C CA . GLY A 1 93 ? 14.207 9.856 -16.904 1.00 50.09 93 GLY A CA 1
ATOM 716 C C . GLY A 1 93 ? 12.756 9.708 -17.386 1.00 50.09 93 GLY A C 1
ATOM 717 O O . GLY A 1 93 ? 11.981 10.648 -17.240 1.00 50.09 93 GLY A O 1
ATOM 718 N N . GLY A 1 94 ? 12.384 8.557 -17.955 1.00 53.66 94 GLY A N 1
ATOM 719 C CA . GLY A 1 94 ? 10.996 8.170 -18.241 1.00 53.66 94 GLY A CA 1
ATOM 720 C C . GLY A 1 94 ? 10.403 7.287 -17.137 1.00 53.66 94 GLY A C 1
ATOM 721 O O . GLY A 1 94 ? 11.059 7.025 -16.134 1.00 53.66 94 GLY A O 1
ATOM 722 N N . THR A 1 95 ? 9.173 6.807 -17.311 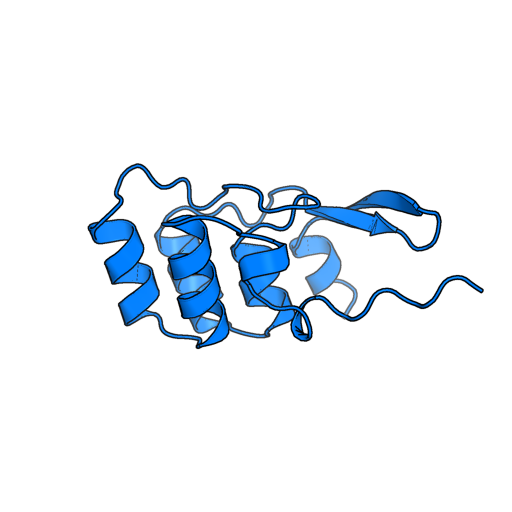1.00 56.91 95 THR A N 1
ATOM 723 C CA . THR A 1 95 ? 8.540 5.813 -16.422 1.00 56.91 95 THR A CA 1
ATOM 724 C C . THR A 1 95 ? 8.406 4.475 -17.136 1.00 56.91 95 THR A C 1
ATOM 726 O O . THR A 1 95 ? 7.717 4.404 -18.154 1.00 56.91 95 THR A O 1
ATOM 729 N N . ASP A 1 96 ? 9.018 3.425 -16.592 1.00 62.03 96 ASP A N 1
ATOM 730 C CA . ASP A 1 96 ? 8.782 2.048 -17.021 1.00 62.03 96 ASP A CA 1
ATOM 731 C C . ASP A 1 96 ? 7.575 1.485 -16.265 1.00 62.03 96 ASP A C 1
ATOM 733 O O . ASP A 1 96 ? 7.404 1.712 -15.065 1.00 62.03 96 ASP A O 1
ATOM 737 N N . THR A 1 97 ? 6.714 0.767 -16.987 1.00 59.94 97 THR A N 1
ATOM 738 C CA . THR A 1 97 ? 5.546 0.101 -16.407 1.00 59.94 97 THR A CA 1
ATOM 739 C C . THR A 1 97 ? 5.906 -1.353 -16.126 1.00 59.94 97 THR A C 1
ATOM 741 O O . THR A 1 97 ? 6.001 -2.149 -17.057 1.00 59.94 97 THR A O 1
ATOM 744 N N . THR A 1 98 ? 6.113 -1.702 -14.858 1.00 61.06 98 THR A N 1
ATOM 745 C CA . THR A 1 98 ? 6.511 -3.057 -14.440 1.00 61.06 98 THR A CA 1
ATOM 746 C C . THR A 1 98 ? 5.520 -3.598 -13.415 1.00 61.06 98 THR A C 1
ATOM 748 O O . THR A 1 98 ? 5.061 -2.870 -12.545 1.00 61.06 98 THR A O 1
ATOM 751 N N . HIS A 1 99 ? 5.161 -4.878 -13.495 1.00 61.84 99 HIS A N 1
ATOM 752 C CA . HIS A 1 99 ? 4.312 -5.529 -12.490 1.00 61.84 99 HIS A CA 1
ATOM 753 C C . HIS A 1 99 ? 5.175 -6.161 -11.393 1.00 61.84 99 HIS A C 1
ATOM 755 O O . HIS A 1 99 ? 6.257 -6.666 -11.692 1.00 61.84 99 HIS A O 1
ATOM 761 N N . LEU A 1 100 ? 4.684 -6.219 -10.147 1.00 59.16 100 LEU A N 1
ATOM 762 C CA . LEU A 1 100 ? 5.366 -6.957 -9.066 1.00 59.16 100 LEU A CA 1
ATOM 763 C C . LEU A 1 100 ? 5.670 -8.410 -9.460 1.00 59.16 100 LEU A C 1
ATOM 765 O O . LEU A 1 100 ? 6.731 -8.925 -9.112 1.00 59.16 100 LEU A O 1
ATOM 769 N N . LEU A 1 101 ? 4.776 -9.046 -10.227 1.00 50.31 101 LEU A N 1
ATOM 770 C CA . LEU A 1 101 ? 4.996 -10.395 -10.750 1.00 50.31 101 LEU A CA 1
ATOM 771 C C . LEU A 1 101 ? 6.241 -10.496 -11.640 1.00 50.31 101 LEU A C 1
ATOM 773 O O . LEU A 1 101 ? 6.968 -11.473 -11.516 1.00 50.31 101 LEU A O 1
ATOM 777 N N . ASN A 1 102 ? 6.514 -9.493 -12.478 1.00 51.62 102 ASN A N 1
ATOM 778 C CA . ASN A 1 102 ? 7.660 -9.525 -13.389 1.00 51.62 102 ASN A CA 1
ATOM 779 C C . ASN A 1 102 ? 8.986 -9.395 -12.623 1.00 51.62 102 ASN A C 1
ATOM 781 O O . ASN A 1 102 ? 9.952 -10.071 -12.955 1.00 51.62 102 ASN A O 1
ATOM 785 N N . ILE A 1 103 ? 9.013 -8.592 -11.550 1.00 54.84 103 ILE A N 1
ATOM 786 C CA . ILE A 1 103 ? 10.203 -8.446 -10.693 1.00 54.84 103 ILE A CA 1
ATOM 787 C C . ILE A 1 103 ? 10.473 -9.745 -9.914 1.00 54.84 103 ILE A C 1
ATOM 789 O O . ILE A 1 103 ? 11.621 -10.127 -9.721 1.00 54.84 103 ILE A O 1
ATOM 793 N N . ALA A 1 104 ? 9.423 -10.459 -9.491 1.00 51.81 104 ALA A N 1
ATOM 794 C CA . ALA A 1 104 ? 9.564 -11.739 -8.794 1.00 51.81 104 ALA A CA 1
ATOM 795 C C . ALA A 1 104 ? 10.024 -12.895 -9.704 1.00 51.81 104 ALA A C 1
ATOM 797 O O . ALA A 1 104 ? 10.556 -13.878 -9.195 1.00 51.81 104 ALA A O 1
ATOM 798 N N . THR A 1 105 ? 9.819 -12.798 -11.022 1.00 45.28 105 THR A N 1
ATOM 799 C CA . THR A 1 105 ? 10.238 -13.820 -12.000 1.00 45.28 105 THR A CA 1
ATOM 800 C C . THR A 1 105 ? 11.637 -13.608 -12.580 1.00 45.28 105 THR A C 1
ATOM 802 O O . THR A 1 105 ? 12.156 -14.519 -13.216 1.00 45.28 105 THR A O 1
ATOM 805 N N . GLU A 1 106 ? 12.247 -12.437 -12.377 1.00 43.97 106 GLU A N 1
ATOM 806 C CA . GLU A 1 106 ? 13.600 -12.106 -12.866 1.00 43.97 106 GLU A CA 1
ATOM 807 C C . GLU A 1 106 ? 14.702 -12.271 -11.794 1.00 43.97 106 GLU A C 1
ATOM 809 O O . GLU A 1 106 ? 15.836 -11.842 -12.010 1.00 43.97 106 GLU A O 1
ATOM 814 N N . GLY A 1 107 ? 14.377 -12.879 -10.644 1.00 41.16 107 GLY A N 1
ATOM 815 C CA . GLY A 1 107 ? 15.303 -13.152 -9.533 1.00 41.16 107 GLY A CA 1
ATOM 816 C C . GLY A 1 107 ? 15.943 -14.532 -9.573 1.00 41.16 107 GLY A C 1
ATOM 817 O O . GLY A 1 107 ? 15.209 -15.511 -9.833 1.00 41.16 107 GLY A O 1
#

Foldseek 3Di:
DPPDPDQLLPDQLCQFQVDPPSSQCLVCLNVLNLVSNVVRCVVPVVDDQQDGTPQRQGSLNSNVSNVNVSSNVSSVVNVHDQQDWHQHQDPVRGTDTDGNVRVVVVD

Secondary structure (DSSP, 8-state):
-PPPPPPGGGS-HHHH--STTHHHHHHHHHTT-HHHHHHHHHH-TT--TT---GGG--HHHHHHHTT-HHHHHHHHHTT--TTPEEEEEPTTSSEEEEEHHHHHH--

Sequence (107 aa):
MPPTPNPINKHAPQEYFPAAPALTLAQAIRADDVAAINAVFAQHPDLDPNLPGKQGVTFLFWAYAHHHVRSLRALVAHKADVNRPLLLPNAKGGTDTTHLLNIATEG

Radius of gyration: 13.53 Å; chains: 1; bounding box: 38×27×33 Å